Protein AF-A0AAN7WQE0-F1 (afdb_monomer_lite)

Organism: NCBI:txid574655

Structure (mmCIF, N/CA/C/O backbone):
data_AF-A0AAN7WQE0-F1
#
_entry.id   AF-A0AAN7WQE0-F1
#
loop_
_atom_site.group_PDB
_atom_site.id
_atom_site.type_symbol
_atom_site.label_atom_id
_atom_site.label_alt_id
_atom_site.label_comp_id
_atom_site.label_asym_id
_atom_site.label_entity_id
_atom_site.label_seq_id
_atom_site.pdbx_PDB_ins_code
_atom_site.Cartn_x
_atom_site.Cartn_y
_atom_site.Cartn_z
_atom_site.occupancy
_atom_site.B_iso_or_equiv
_atom_site.auth_seq_id
_atom_site.auth_comp_id
_atom_site.auth_asym_id
_atom_site.auth_atom_id
_atom_site.pdbx_PDB_model_num
ATOM 1 N N . MET A 1 1 ? 55.188 -24.647 4.582 1.00 40.34 1 MET A N 1
ATOM 2 C CA . MET A 1 1 ? 54.303 -23.847 5.454 1.00 40.34 1 MET A CA 1
ATOM 3 C C . MET A 1 1 ? 53.504 -22.902 4.568 1.00 40.34 1 MET A C 1
ATOM 5 O O . MET A 1 1 ? 54.099 -21.938 4.101 1.00 40.34 1 MET A O 1
ATOM 9 N N . PRO A 1 2 ? 52.237 -23.192 4.230 1.00 41.38 2 PRO A N 1
ATOM 10 C CA . PRO A 1 2 ? 51.408 -22.245 3.493 1.00 41.38 2 PRO A CA 1
ATOM 11 C C . PRO A 1 2 ? 50.775 -21.243 4.471 1.00 41.38 2 PRO A C 1
ATOM 13 O O . PRO A 1 2 ? 50.261 -21.627 5.520 1.00 41.38 2 PRO A O 1
ATOM 16 N N . THR A 1 3 ? 50.860 -19.956 4.146 1.00 51.50 3 THR A N 1
ATOM 17 C CA . THR A 1 3 ? 50.208 -18.861 4.871 1.00 51.50 3 THR A CA 1
ATOM 18 C C . THR A 1 3 ? 48.689 -18.918 4.662 1.00 51.50 3 THR A C 1
ATOM 20 O O . THR A 1 3 ? 48.246 -19.197 3.545 1.00 51.50 3 THR A O 1
ATOM 23 N N . PRO A 1 4 ? 47.865 -18.671 5.697 1.00 46.47 4 PRO A N 1
ATOM 24 C CA . PRO A 1 4 ? 46.420 -18.675 5.536 1.00 46.47 4 PRO A CA 1
ATOM 25 C C . PRO A 1 4 ? 46.008 -17.427 4.751 1.00 46.47 4 PRO A C 1
ATOM 27 O O . PRO A 1 4 ? 46.259 -16.298 5.166 1.00 46.47 4 PRO A O 1
ATOM 30 N N . THR A 1 5 ? 45.403 -17.636 3.585 1.00 51.94 5 THR A N 1
ATOM 31 C CA . THR A 1 5 ? 44.762 -16.572 2.816 1.00 51.94 5 THR A CA 1
ATOM 32 C C . THR A 1 5 ? 43.508 -16.157 3.577 1.00 51.94 5 THR A C 1
ATOM 34 O O . THR A 1 5 ? 42.544 -16.918 3.645 1.00 51.94 5 THR A O 1
ATOM 37 N N . GLU A 1 6 ? 43.532 -14.979 4.198 1.00 47.91 6 GLU A N 1
ATOM 38 C CA . GLU A 1 6 ? 42.339 -14.380 4.785 1.00 47.91 6 GLU A CA 1
ATOM 39 C C . GLU A 1 6 ? 41.306 -14.162 3.675 1.00 47.91 6 GLU A C 1
ATOM 41 O O . GLU A 1 6 ? 41.423 -13.266 2.839 1.00 47.91 6 GLU A O 1
ATOM 46 N N . LEU A 1 7 ? 40.289 -15.022 3.650 1.00 46.09 7 LEU A N 1
ATOM 47 C CA . LEU A 1 7 ? 39.070 -14.817 2.883 1.00 46.09 7 LEU A CA 1
ATOM 48 C C . LEU A 1 7 ? 38.341 -13.621 3.493 1.00 46.09 7 LEU A C 1
ATOM 50 O O . LEU A 1 7 ? 37.508 -13.768 4.387 1.00 46.09 7 LEU A O 1
ATOM 54 N N . THR A 1 8 ? 38.668 -12.419 3.023 1.00 45.16 8 THR A N 1
ATOM 55 C CA . THR A 1 8 ? 37.890 -11.227 3.342 1.00 45.16 8 THR A CA 1
ATOM 56 C C . THR A 1 8 ? 36.521 -11.401 2.695 1.00 45.16 8 THR A C 1
ATOM 58 O O . THR A 1 8 ? 36.347 -11.224 1.489 1.00 45.16 8 THR A O 1
ATOM 61 N N . LEU A 1 9 ? 35.546 -11.819 3.502 1.00 42.59 9 LEU A N 1
ATOM 62 C CA . LEU A 1 9 ? 34.147 -11.934 3.125 1.00 42.59 9 LEU A CA 1
ATOM 63 C C . LEU A 1 9 ? 33.632 -10.518 2.830 1.00 42.59 9 LEU A C 1
ATOM 65 O O . LEU A 1 9 ? 33.148 -9.812 3.710 1.00 42.59 9 LEU A O 1
ATOM 69 N N . ALA A 1 10 ? 33.808 -10.061 1.592 1.00 47.16 10 ALA A N 1
ATOM 70 C CA . ALA A 1 10 ? 33.368 -8.749 1.144 1.00 47.16 10 ALA A CA 1
ATOM 71 C C . ALA A 1 10 ? 31.838 -8.733 0.996 1.00 47.16 10 ALA A C 1
ATOM 73 O O . ALA A 1 10 ? 31.281 -8.727 -0.103 1.00 47.16 10 ALA A O 1
ATOM 74 N N . THR A 1 11 ? 31.116 -8.699 2.114 1.00 46.84 11 THR A N 1
ATOM 75 C CA . THR A 1 11 ? 29.740 -8.212 2.106 1.00 46.84 11 THR A CA 1
ATOM 76 C C . THR A 1 11 ? 29.803 -6.714 1.828 1.00 46.84 11 THR A C 1
ATOM 78 O O . THR A 1 11 ? 30.215 -5.949 2.692 1.00 46.84 11 THR A O 1
ATOM 81 N N . SER A 1 12 ? 29.437 -6.283 0.613 1.00 39.84 12 SER A N 1
ATOM 82 C CA . SER A 1 12 ? 29.178 -4.863 0.308 1.00 39.84 12 SER A CA 1
ATOM 83 C C . SER A 1 12 ? 28.289 -4.273 1.412 1.00 39.84 12 SER A C 1
ATOM 85 O O . SER A 1 12 ? 27.129 -4.669 1.551 1.00 39.84 12 SER A O 1
ATOM 87 N N . TYR A 1 13 ? 28.884 -3.426 2.252 1.00 47.12 13 TYR A N 1
ATOM 88 C CA . TYR A 1 13 ? 28.475 -3.288 3.652 1.00 47.12 13 TYR A CA 1
ATOM 89 C C . TYR A 1 13 ? 27.411 -2.214 3.916 1.00 47.12 13 TYR A C 1
ATOM 91 O O . TYR A 1 13 ? 26.762 -2.266 4.950 1.00 47.12 13 TYR A O 1
ATOM 99 N N . SER A 1 14 ? 27.150 -1.260 3.020 1.00 56.38 14 SER A N 1
ATOM 100 C CA . SER A 1 14 ? 26.305 -0.110 3.399 1.00 56.38 14 SER A CA 1
ATOM 101 C C . SER A 1 14 ? 24.897 -0.103 2.800 1.00 56.38 14 SER A C 1
ATOM 103 O O . SER A 1 14 ? 23.948 0.260 3.487 1.00 56.38 14 SER A O 1
ATOM 105 N N . VAL A 1 15 ? 24.717 -0.529 1.545 1.00 54.81 15 VAL A N 1
ATOM 106 C CA . VAL A 1 15 ? 23.427 -0.352 0.842 1.00 54.81 15 VAL A CA 1
ATOM 107 C C . VAL A 1 15 ? 22.494 -1.556 1.002 1.00 54.81 15 VAL A C 1
ATOM 109 O O . VAL A 1 15 ? 21.297 -1.395 1.234 1.00 54.81 15 VAL A O 1
ATOM 112 N N . ARG A 1 16 ? 23.036 -2.780 0.928 1.00 55.50 16 ARG A N 1
ATOM 113 C CA . ARG A 1 16 ? 22.233 -4.015 0.997 1.00 55.50 16 ARG A CA 1
ATOM 114 C C . ARG A 1 16 ? 21.626 -4.256 2.379 1.00 55.50 16 ARG A C 1
ATOM 116 O O . ARG A 1 16 ? 20.493 -4.717 2.468 1.00 55.50 16 ARG A O 1
ATOM 123 N N . VAL A 1 17 ? 22.346 -3.894 3.443 1.00 59.44 17 VAL A N 1
ATOM 124 C CA . VAL A 1 17 ? 21.850 -4.010 4.824 1.00 59.44 17 VAL A CA 1
ATOM 125 C C . VAL A 1 17 ? 20.669 -3.063 5.057 1.00 59.44 17 VAL A C 1
ATOM 127 O O . VAL A 1 17 ? 19.694 -3.461 5.686 1.00 59.44 17 VAL A O 1
ATOM 130 N N . GLY A 1 18 ? 20.703 -1.852 4.485 1.00 69.81 18 GLY A N 1
ATOM 131 C CA . GLY A 1 18 ? 19.595 -0.896 4.563 1.00 69.81 18 GLY A CA 1
ATOM 132 C C . GLY A 1 18 ? 18.320 -1.394 3.876 1.00 69.81 18 GLY A C 1
ATOM 133 O O . GLY A 1 18 ? 17.253 -1.370 4.483 1.00 69.81 18 GLY A O 1
ATOM 134 N N . GLN A 1 19 ? 18.426 -1.914 2.648 1.00 72.88 19 GLN A N 1
ATOM 135 C CA . GLN A 1 19 ? 17.275 -2.459 1.909 1.00 72.88 19 GLN A CA 1
ATOM 136 C C . GLN A 1 19 ? 16.656 -3.675 2.606 1.00 72.88 19 GLN A C 1
ATOM 138 O O . GLN A 1 19 ? 15.440 -3.740 2.765 1.00 72.88 19 GLN A O 1
ATOM 143 N N . PHE A 1 20 ? 17.488 -4.604 3.083 1.00 79.50 20 PHE A N 1
ATOM 144 C CA . PHE A 1 20 ? 17.008 -5.759 3.837 1.00 79.50 20 PHE A CA 1
ATOM 145 C C . PHE A 1 20 ? 16.346 -5.344 5.158 1.00 79.50 20 PHE A C 1
ATOM 147 O O . PHE A 1 20 ? 15.255 -5.806 5.480 1.00 79.50 20 PHE A O 1
ATOM 154 N N . ALA A 1 21 ? 16.952 -4.415 5.906 1.00 83.06 21 ALA A N 1
ATOM 155 C CA . ALA A 1 21 ? 16.361 -3.897 7.138 1.00 83.06 21 ALA A CA 1
ATOM 156 C C . ALA A 1 21 ? 14.998 -3.237 6.884 1.00 83.06 21 ALA A C 1
ATOM 158 O O . ALA A 1 21 ? 14.068 -3.432 7.664 1.00 83.06 21 ALA A O 1
ATOM 159 N N . ARG A 1 22 ? 14.852 -2.508 5.773 1.00 83.94 22 ARG A N 1
ATOM 160 C CA . ARG A 1 22 ? 13.580 -1.914 5.339 1.00 83.94 22 ARG A CA 1
ATOM 161 C C . ARG A 1 22 ? 12.531 -2.959 5.003 1.00 83.94 22 ARG A C 1
ATOM 163 O O . ARG A 1 22 ? 11.386 -2.821 5.422 1.00 83.94 22 ARG A O 1
ATOM 170 N N . GLU A 1 23 ? 12.911 -4.011 4.289 1.00 85.69 23 GLU A N 1
ATOM 171 C CA . GLU A 1 23 ? 12.017 -5.135 4.015 1.00 85.69 23 GLU A CA 1
ATOM 172 C C . GLU A 1 23 ? 11.560 -5.813 5.306 1.00 85.69 23 GLU A C 1
ATOM 174 O O . GLU A 1 23 ? 10.363 -6.032 5.468 1.00 85.69 23 GLU A O 1
ATOM 179 N N . CYS A 1 24 ? 12.459 -6.048 6.263 1.00 88.06 24 CYS A N 1
ATOM 180 C CA . CYS A 1 24 ? 12.107 -6.575 7.582 1.00 88.06 24 CYS A CA 1
ATOM 181 C C . CYS A 1 24 ? 11.160 -5.641 8.350 1.00 88.06 24 CYS A C 1
ATOM 183 O O . CYS A 1 24 ? 10.170 -6.101 8.916 1.00 88.06 24 CYS A O 1
ATOM 185 N N . GLN A 1 25 ? 11.429 -4.332 8.345 1.00 88.81 25 GLN A N 1
ATOM 186 C CA . GLN A 1 25 ? 10.578 -3.332 8.996 1.00 88.81 25 GLN A CA 1
ATOM 187 C C . GLN A 1 25 ? 9.162 -3.343 8.416 1.00 88.81 25 GLN A C 1
ATOM 189 O O . GLN A 1 25 ? 8.193 -3.440 9.169 1.00 88.81 25 GLN A O 1
ATOM 194 N N . VAL A 1 26 ? 9.027 -3.298 7.087 1.00 91.50 26 VAL A N 1
ATOM 195 C CA . VAL A 1 26 ? 7.708 -3.339 6.444 1.00 91.50 26 VAL A CA 1
ATOM 196 C C . VAL A 1 26 ? 7.040 -4.701 6.627 1.00 91.50 26 VAL A C 1
ATOM 198 O O . VAL A 1 26 ? 5.839 -4.745 6.868 1.00 91.50 26 VAL A O 1
ATOM 201 N N . SER A 1 27 ? 7.795 -5.799 6.561 1.00 91.31 27 SER A N 1
ATOM 202 C CA . SER A 1 27 ? 7.286 -7.159 6.785 1.00 91.31 27 SER A CA 1
ATOM 203 C C . SER A 1 27 ? 6.684 -7.319 8.190 1.00 91.31 27 SER A C 1
ATOM 205 O O . SER A 1 27 ? 5.603 -7.880 8.365 1.00 91.31 27 SER A O 1
ATOM 207 N N . ASN A 1 28 ? 7.325 -6.735 9.204 1.00 93.69 28 ASN A N 1
ATOM 208 C CA . ASN A 1 28 ? 6.761 -6.700 10.548 1.00 93.69 28 ASN A CA 1
ATOM 209 C C . ASN A 1 28 ? 5.476 -5.854 10.607 1.00 93.69 28 ASN A C 1
ATOM 211 O O . ASN A 1 28 ? 4.483 -6.278 11.192 1.00 93.69 28 ASN A O 1
ATOM 215 N N . LEU A 1 29 ? 5.458 -4.680 9.965 1.00 95.19 29 LEU A N 1
ATOM 216 C CA . LEU A 1 29 ? 4.267 -3.822 9.934 1.00 95.19 29 LEU A CA 1
ATOM 217 C C . LEU A 1 29 ? 3.085 -4.483 9.216 1.00 95.19 29 LEU A C 1
ATOM 219 O O . LEU A 1 29 ? 1.967 -4.419 9.718 1.00 95.19 29 LEU A O 1
ATOM 223 N N . ILE A 1 30 ? 3.305 -5.151 8.079 1.00 94.00 30 ILE A N 1
ATOM 224 C CA . ILE A 1 30 ? 2.226 -5.862 7.380 1.00 94.00 30 ILE A CA 1
ATOM 225 C C . ILE A 1 30 ? 1.706 -7.038 8.212 1.00 94.00 30 ILE A C 1
ATOM 227 O O . ILE A 1 30 ? 0.502 -7.264 8.220 1.00 94.00 30 ILE A O 1
ATOM 231 N N . ALA A 1 31 ? 2.557 -7.735 8.974 1.00 94.38 31 ALA A N 1
ATOM 232 C CA . ALA A 1 31 ? 2.102 -8.772 9.902 1.00 94.38 31 ALA A CA 1
ATOM 233 C C . ALA A 1 31 ? 1.180 -8.198 10.992 1.00 94.38 31 ALA A C 1
ATOM 235 O O . ALA A 1 31 ? 0.141 -8.788 11.294 1.00 94.38 31 ALA A O 1
ATOM 236 N N . LEU A 1 32 ? 1.507 -7.016 11.528 1.00 96.44 32 LEU A N 1
ATOM 237 C CA . LEU A 1 32 ? 0.640 -6.307 12.473 1.00 96.44 32 LEU A CA 1
ATOM 238 C C . LEU A 1 32 ? -0.682 -5.877 11.827 1.00 96.44 32 LEU A C 1
ATOM 240 O O . LEU A 1 32 ? -1.726 -6.059 12.441 1.00 96.44 32 LEU A O 1
ATOM 244 N N . VAL A 1 33 ? -0.662 -5.384 10.584 1.00 96.75 33 VAL A N 1
ATOM 245 C CA . VAL A 1 33 ? -1.885 -5.048 9.831 1.00 96.75 33 VAL A CA 1
ATOM 246 C C . VAL A 1 33 ? -2.745 -6.283 9.572 1.00 96.75 33 VAL A C 1
ATOM 248 O O . VAL A 1 33 ? -3.956 -6.236 9.761 1.00 96.75 33 VAL A O 1
ATOM 251 N N . ILE A 1 34 ? -2.146 -7.402 9.165 1.00 95.31 34 ILE A N 1
ATOM 252 C CA . ILE A 1 34 ? -2.863 -8.667 8.958 1.00 95.31 34 ILE A CA 1
ATOM 253 C C . ILE A 1 34 ? -3.541 -9.088 10.261 1.00 95.31 34 ILE A C 1
ATOM 255 O O . ILE A 1 34 ? -4.738 -9.362 10.257 1.00 95.31 34 ILE A O 1
ATOM 259 N N . ARG A 1 35 ? -2.812 -9.075 11.382 1.00 95.88 35 ARG A N 1
ATOM 260 C CA . ARG A 1 35 ? -3.390 -9.379 12.695 1.00 95.88 35 ARG A CA 1
ATOM 261 C C . ARG A 1 35 ? -4.524 -8.416 13.038 1.00 95.88 35 ARG A C 1
ATOM 263 O O . ARG A 1 35 ? -5.610 -8.865 13.355 1.00 95.88 35 ARG A O 1
ATOM 270 N N . HIS A 1 36 ? -4.313 -7.115 12.885 1.00 95.25 36 HIS A N 1
ATOM 271 C CA . HIS A 1 36 ? -5.326 -6.095 13.139 1.00 95.25 36 HIS A CA 1
ATOM 272 C C . HIS A 1 36 ? -6.634 -6.344 12.360 1.00 95.25 36 HIS A C 1
ATOM 274 O O . HIS A 1 36 ? -7.734 -6.214 12.906 1.00 95.25 36 HIS A O 1
ATOM 280 N N . VAL A 1 37 ? -6.525 -6.716 11.081 1.00 95.25 37 VAL A N 1
ATOM 281 C CA . VAL A 1 37 ? -7.678 -6.931 10.194 1.00 95.25 37 VAL A CA 1
ATOM 282 C C . VAL A 1 37 ? -8.381 -8.263 10.471 1.00 95.25 37 VAL A C 1
ATOM 284 O O . VAL A 1 37 ? -9.610 -8.297 10.487 1.00 95.25 37 VAL A O 1
ATOM 287 N N . PHE A 1 38 ? -7.630 -9.350 10.669 1.00 95.19 38 PHE A N 1
ATOM 288 C CA . PHE A 1 38 ? -8.182 -10.712 10.734 1.00 95.19 38 PHE A CA 1
ATOM 289 C C . PHE A 1 38 ? -8.350 -11.272 12.151 1.00 95.19 38 PHE A C 1
ATOM 291 O O . PHE A 1 38 ? -9.135 -12.198 12.336 1.00 95.19 38 PHE A O 1
ATOM 298 N N . ASP A 1 39 ? -7.652 -10.712 13.132 1.00 95.25 39 ASP A N 1
ATOM 299 C CA . ASP A 1 39 ? -7.725 -11.056 14.555 1.00 95.25 39 ASP A CA 1
ATOM 300 C C . ASP A 1 39 ? -7.893 -9.768 15.389 1.00 95.25 39 ASP A C 1
ATOM 302 O O . ASP A 1 39 ? -6.967 -9.325 16.078 1.00 95.25 39 ASP A O 1
ATOM 306 N N . PRO A 1 40 ? -9.042 -9.075 15.243 1.00 93.12 40 PRO A N 1
ATOM 307 C CA . PRO A 1 40 ? -9.260 -7.793 15.892 1.00 93.12 40 PRO A CA 1
ATOM 308 C C . PRO A 1 40 ? -9.339 -7.922 17.410 1.00 93.12 40 PRO A C 1
ATOM 310 O O . PRO A 1 40 ? -9.962 -8.838 17.950 1.00 93.12 40 PRO A O 1
ATOM 313 N N . SER A 1 41 ? -8.778 -6.931 18.101 1.00 92.31 41 SER A N 1
ATOM 314 C CA . SER A 1 41 ? -8.903 -6.818 19.548 1.00 92.31 41 SER A CA 1
ATOM 315 C C . SER A 1 41 ? -10.371 -6.636 19.957 1.00 92.31 41 SER A C 1
ATOM 317 O O . SER A 1 41 ? -11.097 -5.873 19.310 1.00 92.31 41 SER A O 1
ATOM 319 N N . PRO A 1 42 ? -10.820 -7.264 21.060 1.00 91.88 42 PRO A N 1
ATOM 320 C CA . PRO A 1 42 ? -12.142 -7.000 21.625 1.00 91.88 42 PRO A CA 1
ATOM 321 C C . PRO A 1 42 ? -12.271 -5.572 22.183 1.00 91.88 42 PRO A C 1
ATOM 323 O O . PRO A 1 42 ? -13.384 -5.069 22.327 1.00 91.88 42 PRO A O 1
ATOM 326 N N . ASP A 1 43 ? -11.152 -4.912 22.499 1.00 95.44 43 ASP A N 1
ATOM 327 C CA . ASP A 1 43 ? -11.136 -3.506 22.902 1.00 95.44 43 ASP A CA 1
ATOM 328 C C . ASP A 1 43 ? -11.173 -2.604 21.659 1.00 95.44 43 ASP A C 1
ATOM 330 O O . ASP A 1 43 ? -10.175 -2.430 20.954 1.00 95.44 43 ASP A O 1
ATOM 334 N N . SER A 1 44 ? -12.339 -2.004 21.409 1.00 90.69 44 SER A N 1
ATOM 335 C CA . SER A 1 44 ? -12.582 -1.130 20.258 1.00 90.69 44 SER A CA 1
ATOM 336 C C . SER A 1 44 ? -11.743 0.146 20.273 1.00 90.69 44 SER A C 1
ATOM 338 O O . SER A 1 44 ? -11.385 0.654 19.208 1.00 90.69 44 SER A O 1
ATOM 340 N N . ARG A 1 45 ? -11.392 0.661 21.457 1.00 93.38 45 ARG A N 1
ATOM 341 C CA . ARG A 1 45 ? -10.535 1.840 21.576 1.00 93.38 45 ARG A CA 1
ATOM 342 C C . ARG A 1 45 ? -9.105 1.482 21.205 1.00 93.38 45 ARG A C 1
ATOM 344 O O . ARG A 1 45 ? -8.509 2.179 20.388 1.00 93.38 45 ARG A O 1
ATOM 351 N N . PHE A 1 46 ? -8.590 0.386 21.761 1.00 94.31 46 PHE A N 1
ATOM 352 C CA . PHE A 1 46 ? -7.273 -0.125 21.390 1.00 94.31 46 PHE A CA 1
ATOM 353 C C . PHE A 1 46 ? -7.196 -0.404 19.887 1.00 94.31 46 PHE A C 1
ATOM 355 O O . PHE A 1 46 ? -6.239 0.008 19.241 1.00 94.31 46 PHE A O 1
ATOM 362 N N . GLN A 1 47 ? -8.227 -1.034 19.316 1.00 93.00 47 GLN A N 1
ATOM 363 C CA . GLN A 1 47 ? -8.296 -1.301 17.883 1.00 93.00 47 GLN A CA 1
ATOM 364 C C . GLN A 1 47 ? -8.192 0.002 17.072 1.00 93.00 47 GLN A C 1
ATOM 366 O O . GLN A 1 47 ? -7.353 0.116 16.185 1.00 93.00 47 GLN A O 1
ATOM 371 N N . ALA A 1 48 ? -8.990 1.023 17.389 1.00 91.81 48 ALA A N 1
ATOM 372 C CA . ALA A 1 48 ? -8.935 2.295 16.668 1.00 91.81 48 ALA A CA 1
ATOM 373 C C . ALA A 1 48 ? -7.567 2.997 16.797 1.00 91.81 48 ALA A C 1
ATOM 375 O O . ALA A 1 48 ? -7.051 3.545 15.819 1.00 91.81 48 ALA A O 1
ATOM 376 N N . GLU A 1 49 ? -6.966 2.970 17.990 1.00 94.50 49 GLU A N 1
ATOM 377 C CA . GLU A 1 49 ? -5.635 3.532 18.235 1.00 94.50 49 GLU A CA 1
ATOM 378 C C . GLU A 1 49 ? -4.547 2.764 17.462 1.00 94.50 49 GLU A C 1
ATOM 380 O O . GLU A 1 49 ? -3.685 3.391 16.842 1.00 94.50 49 GLU A O 1
ATOM 385 N N . GLU A 1 50 ? -4.613 1.429 17.420 1.00 94.94 50 GLU A N 1
ATOM 386 C CA . GLU A 1 50 ? -3.692 0.581 16.653 1.00 94.94 50 GLU A CA 1
ATOM 387 C C . GLU A 1 50 ? -3.771 0.889 15.151 1.00 94.94 50 GLU A C 1
ATOM 389 O O . GLU A 1 50 ? -2.734 1.113 14.523 1.00 94.94 50 GLU A O 1
ATOM 394 N N . ALA A 1 51 ? -4.982 0.990 14.586 1.00 93.94 5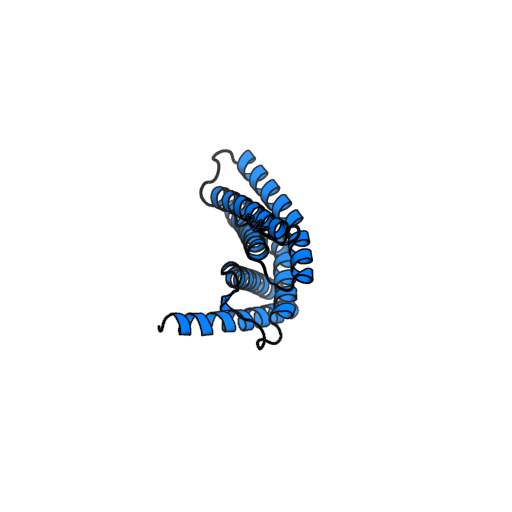1 ALA A N 1
ATOM 395 C CA . ALA A 1 51 ? -5.186 1.341 13.177 1.00 93.94 51 ALA A CA 1
ATOM 396 C C . ALA A 1 51 ? -4.510 2.674 12.825 1.00 93.94 51 ALA A C 1
ATOM 398 O O . ALA A 1 51 ? -3.754 2.764 11.855 1.00 93.94 51 ALA A O 1
ATOM 399 N N . LEU A 1 52 ? -4.731 3.696 13.659 1.00 93.56 52 LEU A N 1
ATOM 400 C CA . LEU A 1 52 ? -4.173 5.031 13.460 1.00 93.56 52 LEU A CA 1
ATOM 401 C C . LEU A 1 52 ? -2.638 5.031 13.520 1.00 93.56 52 LEU A C 1
ATOM 403 O O . LEU A 1 52 ? -1.986 5.722 12.734 1.00 93.56 52 LEU A O 1
ATOM 407 N N . GLN A 1 53 ? -2.040 4.279 14.448 1.00 95.69 53 GLN A N 1
ATOM 408 C CA . GLN A 1 53 ? -0.580 4.192 14.558 1.00 95.69 53 GLN A CA 1
ATOM 409 C C . GLN A 1 53 ? 0.043 3.434 13.385 1.00 95.69 53 GLN A C 1
ATOM 411 O O . GLN A 1 53 ? 1.079 3.860 12.863 1.00 95.69 53 GLN A O 1
ATOM 416 N N . LEU A 1 54 ? -0.589 2.344 12.940 1.00 96.38 54 LEU A N 1
ATOM 417 C CA . LEU A 1 54 ? -0.142 1.584 11.775 1.00 96.38 54 LEU A CA 1
ATOM 418 C C . LEU A 1 54 ? -0.217 2.435 10.502 1.00 96.38 54 LEU A C 1
ATOM 420 O O . LEU A 1 54 ? 0.770 2.519 9.771 1.00 96.38 54 LEU A O 1
ATOM 424 N N . GLU A 1 55 ? -1.333 3.132 10.275 1.00 93.94 55 GLU A N 1
ATOM 425 C CA . GLU A 1 55 ? -1.513 4.023 9.125 1.00 93.94 55 GLU A CA 1
ATOM 426 C C . GLU A 1 55 ? -0.460 5.136 9.105 1.00 93.94 55 GLU A C 1
ATOM 428 O O . GLU A 1 55 ? 0.200 5.350 8.084 1.00 93.94 55 GLU A O 1
ATOM 433 N N . ARG A 1 56 ? -0.247 5.820 10.238 1.00 93.44 56 ARG A N 1
ATOM 434 C CA . ARG A 1 56 ? 0.754 6.893 10.354 1.00 93.44 56 ARG A CA 1
ATOM 435 C C . ARG A 1 56 ? 2.163 6.387 10.089 1.00 93.44 56 ARG A C 1
ATOM 437 O O . ARG A 1 56 ? 2.923 7.041 9.378 1.00 93.44 56 ARG A O 1
ATOM 444 N N . THR A 1 57 ? 2.503 5.227 10.642 1.00 95.00 57 THR A N 1
ATOM 445 C CA . THR A 1 57 ? 3.838 4.642 10.499 1.00 95.00 57 THR A CA 1
ATOM 446 C C . THR A 1 57 ? 4.101 4.226 9.053 1.00 95.00 57 THR A C 1
ATOM 448 O O . THR A 1 57 ? 5.143 4.567 8.495 1.00 95.00 57 THR A O 1
ATOM 451 N N . LEU A 1 58 ? 3.145 3.549 8.412 1.00 93.62 58 LEU A N 1
ATOM 452 C CA . LEU A 1 58 ? 3.242 3.169 7.001 1.00 93.62 58 LEU A CA 1
ATOM 453 C C . LEU A 1 58 ? 3.304 4.400 6.088 1.00 93.62 58 LEU A C 1
ATOM 455 O O . LEU A 1 58 ? 4.150 4.459 5.197 1.00 93.62 58 LEU A O 1
ATOM 459 N N . SER A 1 59 ? 2.479 5.415 6.353 1.00 91.12 59 SER A N 1
ATOM 460 C CA . SER A 1 59 ? 2.472 6.671 5.594 1.00 91.12 59 SER A CA 1
ATOM 461 C C . SER A 1 59 ? 3.781 7.448 5.736 1.00 91.12 59 SER A C 1
ATOM 463 O O . SER A 1 59 ? 4.249 8.034 4.765 1.00 91.12 59 SER A O 1
ATOM 465 N N . ALA A 1 60 ? 4.408 7.427 6.917 1.00 91.06 60 ALA A N 1
ATOM 466 C CA . ALA A 1 60 ? 5.715 8.041 7.140 1.00 91.06 60 ALA A CA 1
ATOM 467 C C . ALA A 1 60 ? 6.851 7.267 6.453 1.00 91.06 60 ALA A C 1
ATOM 469 O O . ALA A 1 60 ? 7.813 7.869 5.978 1.00 91.06 60 ALA A O 1
ATOM 470 N N . LEU A 1 61 ? 6.741 5.938 6.371 1.00 89.44 61 LEU A N 1
ATOM 471 C CA . LEU A 1 61 ? 7.745 5.077 5.748 1.00 89.44 61 LEU A CA 1
ATOM 472 C C . LEU A 1 61 ? 7.669 5.098 4.215 1.00 89.44 61 LEU A C 1
ATOM 474 O O . LEU A 1 61 ? 8.695 5.040 3.537 1.00 89.44 61 LEU A O 1
ATOM 478 N N . TYR A 1 62 ? 6.462 5.219 3.664 1.00 88.81 62 TYR A N 1
ATOM 479 C CA . TYR A 1 62 ? 6.193 5.239 2.230 1.00 88.81 62 TYR A CA 1
ATOM 480 C C . TYR A 1 62 ? 7.068 6.216 1.409 1.00 88.81 62 TYR A C 1
ATOM 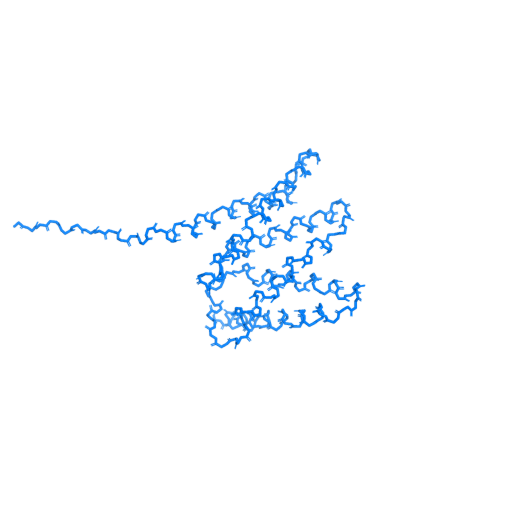482 O O . TYR A 1 62 ? 7.695 5.757 0.449 1.00 88.81 62 TYR A O 1
ATOM 490 N N . PRO A 1 63 ? 7.194 7.521 1.742 1.00 85.62 63 PRO A N 1
ATOM 491 C CA . PRO A 1 63 ? 8.026 8.445 0.968 1.00 85.62 63 PRO A CA 1
ATOM 492 C C . PRO A 1 63 ? 9.509 8.066 1.005 1.00 85.62 63 PRO A C 1
ATOM 494 O O . PRO A 1 63 ? 10.224 8.280 0.029 1.00 85.62 63 PRO A O 1
ATOM 497 N N . VAL A 1 64 ? 9.974 7.458 2.099 1.00 85.88 64 VAL A N 1
ATOM 498 C CA . VAL A 1 64 ? 11.368 7.020 2.208 1.00 85.88 64 VAL A CA 1
ATOM 499 C C . VAL A 1 64 ? 11.631 5.800 1.327 1.00 85.88 64 VAL A C 1
ATOM 501 O O . VAL A 1 64 ? 12.682 5.708 0.699 1.00 85.88 64 VAL A O 1
ATOM 504 N N . LEU A 1 65 ? 10.658 4.888 1.230 1.00 85.19 65 LEU A N 1
ATOM 505 C CA . LEU A 1 65 ? 10.712 3.775 0.282 1.00 85.19 65 LEU A CA 1
ATOM 506 C C . LEU A 1 65 ? 10.670 4.291 -1.161 1.00 85.19 65 LEU A C 1
ATOM 508 O O . LEU A 1 65 ? 11.448 3.831 -1.984 1.00 85.19 65 LEU A O 1
ATOM 512 N N . MET A 1 66 ? 9.820 5.273 -1.470 1.00 80.62 66 MET A N 1
ATOM 513 C CA . MET A 1 66 ? 9.767 5.919 -2.790 1.00 80.62 66 MET A CA 1
ATOM 514 C C . MET A 1 66 ? 11.106 6.538 -3.212 1.00 80.62 66 MET A C 1
ATOM 516 O O . MET A 1 66 ? 11.536 6.349 -4.348 1.00 80.62 66 MET A O 1
ATOM 520 N N . ASP A 1 67 ? 11.780 7.257 -2.317 1.00 81.31 67 ASP A N 1
ATOM 521 C CA . ASP A 1 67 ? 13.075 7.880 -2.610 1.00 81.31 67 ASP A CA 1
ATOM 522 C C . ASP A 1 67 ? 14.176 6.835 -2.866 1.00 81.31 67 ASP A C 1
ATOM 524 O O . ASP A 1 67 ? 14.906 6.916 -3.857 1.00 81.31 67 ASP A O 1
ATOM 528 N N . GLU A 1 68 ? 14.248 5.789 -2.037 1.00 76.44 68 GLU A N 1
ATOM 529 C CA . GLU A 1 68 ? 15.156 4.654 -2.261 1.00 76.44 68 GLU A CA 1
ATOM 530 C C . GLU A 1 68 ? 14.887 3.990 -3.614 1.00 76.44 68 GLU A C 1
ATOM 532 O O . GLU A 1 68 ? 15.801 3.627 -4.352 1.00 76.44 68 GLU A O 1
ATOM 537 N N . GLN A 1 69 ? 13.618 3.879 -3.973 1.00 74.25 69 GLN A N 1
ATOM 538 C CA . GLN A 1 69 ? 13.193 3.269 -5.213 1.00 74.25 69 GLN A CA 1
ATOM 539 C C . GLN A 1 69 ? 13.619 4.034 -6.459 1.00 74.25 69 GLN A C 1
ATOM 541 O O . GLN A 1 69 ? 14.144 3.436 -7.400 1.00 74.25 69 GLN A O 1
ATOM 546 N N . VAL A 1 70 ? 13.467 5.355 -6.444 1.00 69.12 70 VAL A N 1
ATOM 547 C CA . VAL A 1 70 ? 13.967 6.221 -7.516 1.00 69.12 70 VAL A CA 1
ATOM 548 C C . VAL A 1 70 ? 15.491 6.127 -7.625 1.00 69.12 70 VAL A C 1
ATOM 550 O O . VAL A 1 70 ? 16.019 6.070 -8.732 1.00 69.12 70 VAL A O 1
ATOM 553 N N . LYS A 1 71 ? 16.202 6.055 -6.493 1.00 67.25 71 LYS A N 1
ATOM 554 C CA . LYS A 1 71 ? 17.673 5.986 -6.455 1.00 67.25 71 LYS A CA 1
ATOM 555 C C . LYS A 1 71 ? 18.241 4.672 -6.987 1.00 67.25 71 LYS A C 1
ATOM 557 O O . LYS A 1 71 ? 19.291 4.683 -7.624 1.00 67.25 71 LYS A O 1
ATOM 562 N N . PHE A 1 72 ? 17.582 3.548 -6.710 1.00 63.88 72 PHE A N 1
ATOM 563 C CA . PHE A 1 72 ? 18.099 2.218 -7.049 1.00 63.88 72 PHE A CA 1
ATOM 564 C C . PHE A 1 72 ? 17.407 1.567 -8.253 1.00 63.88 72 PHE A C 1
ATOM 566 O O . PHE A 1 72 ? 17.844 0.503 -8.693 1.00 63.88 72 PHE A O 1
ATOM 573 N N . GLY A 1 73 ? 16.350 2.187 -8.793 1.00 58.69 73 GLY A N 1
ATOM 574 C CA . GLY A 1 73 ? 15.700 1.799 -10.050 1.00 58.69 73 GLY A CA 1
ATOM 575 C C . GLY A 1 73 ? 15.010 0.430 -10.036 1.00 58.69 73 GLY A C 1
ATOM 576 O O . GLY A 1 73 ? 14.744 -0.128 -11.097 1.00 58.69 73 GLY A O 1
ATOM 577 N N . LYS A 1 74 ? 14.744 -0.148 -8.858 1.00 62.31 74 LYS A N 1
ATOM 578 C CA . LYS A 1 74 ? 14.205 -1.510 -8.714 1.00 62.31 74 LYS A CA 1
ATOM 579 C C . LYS A 1 74 ? 13.063 -1.549 -7.717 1.00 62.31 74 LYS A C 1
ATOM 581 O O . LYS A 1 74 ? 13.361 -1.584 -6.524 1.00 62.31 74 LYS A O 1
ATOM 586 N N . TYR A 1 75 ? 11.814 -1.641 -8.198 1.00 63.03 75 TYR A N 1
ATOM 587 C CA . TYR A 1 75 ? 10.609 -1.786 -7.362 1.00 63.03 75 TYR A CA 1
ATOM 588 C C . TYR A 1 75 ? 10.830 -2.862 -6.284 1.00 63.03 75 TYR A C 1
ATOM 590 O O . TYR A 1 75 ? 10.797 -4.056 -6.582 1.00 63.03 75 TYR A O 1
ATOM 598 N N . CYS A 1 76 ? 11.070 -2.456 -5.031 1.00 71.31 76 CYS A N 1
ATOM 599 C CA . CYS A 1 76 ? 11.356 -3.384 -3.937 1.00 71.31 76 CYS A CA 1
ATOM 600 C C . CYS A 1 76 ? 10.071 -3.949 -3.346 1.00 71.31 76 CYS A C 1
ATOM 602 O O . CYS A 1 76 ? 9.017 -3.303 -3.329 1.00 71.31 76 CYS A O 1
ATOM 604 N N . ALA A 1 77 ? 10.185 -5.152 -2.789 1.00 80.69 77 ALA A N 1
ATOM 605 C CA . ALA A 1 77 ? 9.090 -5.797 -2.085 1.00 80.69 77 ALA A CA 1
ATOM 606 C C . ALA A 1 77 ? 8.560 -4.917 -0.942 1.00 80.69 77 ALA A C 1
ATOM 608 O O . ALA A 1 77 ? 7.351 -4.862 -0.746 1.00 80.69 77 ALA A O 1
ATOM 609 N N . ALA A 1 78 ? 9.431 -4.174 -0.243 1.00 86.12 78 ALA A N 1
ATOM 610 C CA . ALA A 1 78 ? 9.037 -3.284 0.853 1.00 86.12 78 ALA A CA 1
ATOM 611 C C . ALA A 1 78 ? 8.000 -2.234 0.429 1.00 86.12 78 ALA A C 1
ATOM 613 O O . ALA A 1 78 ? 7.017 -2.020 1.131 1.00 86.12 78 ALA A O 1
ATOM 614 N N . LEU A 1 79 ? 8.162 -1.609 -0.736 1.00 86.44 79 LEU A N 1
ATOM 615 C CA . LEU A 1 79 ? 7.186 -0.640 -1.226 1.00 86.44 79 LEU A CA 1
ATOM 616 C C . LEU A 1 79 ? 5.836 -1.303 -1.542 1.00 86.44 79 LEU A C 1
ATOM 618 O O . LEU A 1 79 ? 4.778 -0.782 -1.181 1.00 86.44 79 LEU A O 1
ATOM 622 N N . GLY A 1 80 ? 5.873 -2.467 -2.194 1.00 87.06 80 GLY A N 1
ATOM 623 C CA . GLY A 1 80 ? 4.669 -3.233 -2.515 1.00 87.06 80 GLY A CA 1
ATOM 624 C C . GLY A 1 80 ? 3.935 -3.671 -1.247 1.00 87.06 80 GLY A C 1
ATOM 625 O O . GLY A 1 80 ? 2.727 -3.499 -1.131 1.00 87.06 80 GLY A O 1
ATOM 626 N N . MET A 1 81 ? 4.665 -4.163 -0.247 1.00 90.44 81 MET A N 1
ATOM 627 C CA . MET A 1 81 ? 4.101 -4.514 1.057 1.00 90.44 81 MET A CA 1
ATOM 628 C C . MET A 1 81 ? 3.492 -3.293 1.759 1.00 90.44 81 MET A C 1
ATOM 630 O O . MET A 1 81 ? 2.372 -3.380 2.252 1.00 90.44 81 MET A O 1
ATOM 634 N N . CYS A 1 82 ? 4.181 -2.148 1.756 1.00 91.88 82 CYS A N 1
ATOM 635 C CA . CYS A 1 82 ? 3.713 -0.924 2.411 1.00 91.88 82 CYS A CA 1
ATOM 636 C C . CYS A 1 82 ? 2.412 -0.395 1.783 1.00 91.88 82 CYS A C 1
ATOM 638 O O . CYS A 1 82 ? 1.442 -0.124 2.490 1.00 91.88 82 CYS A O 1
ATOM 640 N N . THR A 1 83 ? 2.357 -0.316 0.449 1.00 90.69 83 THR A N 1
ATOM 641 C CA . THR A 1 83 ? 1.144 0.102 -0.279 1.00 90.69 83 THR A CA 1
ATOM 642 C C . THR A 1 83 ? -0.032 -0.835 -0.016 1.00 90.69 83 THR A C 1
ATOM 644 O O . THR A 1 83 ? -1.125 -0.367 0.296 1.00 90.69 83 THR A O 1
ATOM 647 N N . ASN A 1 84 ? 0.192 -2.151 -0.075 1.00 91.69 84 ASN A N 1
ATOM 648 C CA . ASN A 1 84 ? -0.856 -3.137 0.185 1.00 91.69 84 ASN A CA 1
ATOM 649 C C . ASN A 1 84 ? -1.358 -3.066 1.634 1.00 91.69 84 ASN A C 1
ATOM 651 O O . ASN A 1 84 ? -2.563 -3.149 1.863 1.00 91.69 84 ASN A O 1
ATOM 655 N N . ALA A 1 85 ? -0.463 -2.858 2.604 1.00 94.25 85 ALA A N 1
ATOM 656 C CA . ALA A 1 85 ? -0.824 -2.689 4.009 1.00 94.25 85 ALA A CA 1
ATOM 657 C C . ALA A 1 85 ? -1.701 -1.441 4.233 1.00 94.25 85 ALA A C 1
ATOM 659 O O . ALA A 1 85 ? -2.723 -1.528 4.913 1.00 94.25 85 ALA A O 1
ATOM 660 N N . LEU A 1 86 ? -1.366 -0.308 3.601 1.00 94.00 86 LEU A N 1
ATOM 661 C CA . LEU A 1 86 ? -2.194 0.905 3.636 1.00 94.00 86 LEU A CA 1
ATOM 662 C C . LEU A 1 86 ? -3.582 0.666 3.030 1.00 94.00 86 LEU A C 1
ATOM 664 O O . LEU A 1 86 ? -4.590 1.013 3.643 1.00 94.00 86 LEU A O 1
ATOM 668 N N . PHE A 1 87 ? -3.663 0.022 1.861 1.00 93.50 87 PHE A N 1
ATOM 669 C CA . PHE A 1 87 ? -4.956 -0.318 1.264 1.00 93.50 87 PHE A CA 1
ATOM 670 C C . PHE A 1 87 ? -5.769 -1.280 2.135 1.00 93.50 87 PHE A C 1
ATOM 672 O O . PHE A 1 87 ? -6.990 -1.148 2.192 1.00 93.50 87 PHE A O 1
ATOM 679 N N . MET A 1 88 ? -5.135 -2.241 2.813 1.00 94.00 88 MET A N 1
ATOM 680 C CA . MET A 1 88 ? -5.827 -3.144 3.737 1.00 94.00 88 MET A CA 1
ATOM 681 C C . MET A 1 88 ? -6.430 -2.393 4.926 1.00 94.00 88 MET A C 1
ATOM 683 O O . MET A 1 88 ? -7.611 -2.588 5.198 1.00 94.00 88 MET A O 1
ATOM 687 N N . LEU A 1 89 ? -5.663 -1.511 5.576 1.00 93.06 89 LEU A N 1
ATOM 688 C CA . LEU A 1 89 ? -6.148 -0.700 6.700 1.00 93.06 89 LEU A CA 1
ATOM 689 C C . LEU A 1 89 ? -7.313 0.202 6.295 1.00 93.06 89 LEU A C 1
ATOM 691 O O . LEU A 1 89 ? -8.339 0.228 6.967 1.00 93.06 89 LEU A O 1
ATOM 695 N N . LEU A 1 90 ? -7.185 0.906 5.168 1.00 91.19 90 LEU A N 1
ATOM 696 C CA . LEU A 1 90 ? -8.237 1.805 4.700 1.00 91.19 90 LEU A CA 1
ATOM 697 C C . LEU A 1 90 ? -9.507 1.027 4.308 1.00 91.19 90 LEU A C 1
ATOM 699 O O . LEU A 1 90 ? -10.609 1.448 4.643 1.00 91.19 90 LEU A O 1
ATOM 703 N N . ASN A 1 91 ? -9.378 -0.136 3.658 1.00 91.00 91 ASN A N 1
ATOM 704 C CA . ASN A 1 91 ? -10.532 -0.995 3.362 1.00 91.00 91 ASN A CA 1
ATOM 705 C C . ASN A 1 91 ? -11.192 -1.553 4.633 1.00 91.00 91 ASN A C 1
ATOM 707 O O . ASN A 1 91 ? -12.409 -1.724 4.661 1.00 91.00 91 ASN A O 1
ATOM 711 N N . ASP A 1 92 ? -10.412 -1.885 5.663 1.00 91.88 92 ASP A N 1
ATOM 712 C CA . ASP A 1 92 ? -10.949 -2.342 6.946 1.00 91.88 92 ASP A CA 1
ATOM 713 C C . ASP A 1 92 ? -11.703 -1.213 7.662 1.00 91.88 92 ASP A C 1
ATOM 715 O O . ASP A 1 92 ? -12.842 -1.416 8.082 1.00 91.88 92 ASP A O 1
ATOM 719 N N . ALA A 1 93 ? -11.148 0.003 7.677 1.00 88.75 93 ALA A N 1
ATOM 720 C CA . ALA A 1 93 ? -11.819 1.190 8.202 1.00 88.75 93 ALA A CA 1
ATOM 721 C C . ALA A 1 93 ? -13.132 1.500 7.458 1.00 88.75 93 ALA A C 1
ATOM 723 O O . ALA A 1 93 ? -14.136 1.830 8.087 1.00 88.75 93 ALA A O 1
ATOM 724 N N . GLU A 1 94 ? -13.166 1.347 6.130 1.00 88.06 94 GLU A N 1
ATOM 725 C CA . GLU A 1 94 ? -14.400 1.479 5.342 1.00 88.06 94 GLU A CA 1
ATOM 726 C C . GLU A 1 94 ? -15.447 0.429 5.742 1.00 88.06 94 GLU A C 1
ATOM 728 O O . GLU A 1 94 ? -16.617 0.761 5.928 1.00 88.06 94 GLU A O 1
ATOM 733 N N . LYS A 1 95 ? -15.039 -0.834 5.922 1.00 88.25 95 LYS A N 1
ATOM 734 C CA . LYS A 1 95 ? -15.948 -1.932 6.288 1.00 88.25 95 LYS A CA 1
ATOM 735 C C . LYS A 1 95 ? -16.480 -1.830 7.715 1.00 88.25 95 LYS A C 1
ATOM 737 O O . LYS A 1 95 ? -17.644 -2.155 7.936 1.00 88.25 95 LYS A O 1
ATOM 742 N N . ARG A 1 96 ? -15.637 -1.444 8.675 1.00 84.19 96 ARG A N 1
ATOM 743 C CA . ARG A 1 96 ? -15.990 -1.406 10.103 1.00 84.19 96 ARG A CA 1
ATOM 744 C C . ARG A 1 96 ? -16.714 -0.128 10.491 1.00 84.19 96 ARG A C 1
ATOM 746 O O . ARG A 1 96 ? -17.728 -0.192 11.178 1.00 84.19 96 ARG A O 1
ATOM 753 N N . ASP A 1 97 ? -16.215 1.011 10.019 1.00 82.25 97 ASP A N 1
ATOM 754 C CA . ASP A 1 97 ? -16.694 2.324 10.453 1.00 82.25 97 ASP A CA 1
ATOM 755 C C . ASP A 1 97 ? -17.621 2.986 9.423 1.00 82.25 97 ASP A C 1
ATOM 757 O O . ASP A 1 97 ? -18.117 4.087 9.663 1.00 82.25 97 ASP A O 1
ATOM 761 N N . GLY A 1 98 ? -17.819 2.376 8.246 1.00 81.94 98 GLY A N 1
ATOM 762 C CA . GLY A 1 98 ? -18.577 2.983 7.145 1.00 81.94 98 GLY A CA 1
ATOM 763 C C . GLY A 1 98 ? -17.930 4.260 6.597 1.00 81.94 98 GLY A C 1
ATOM 764 O O . GLY A 1 98 ? -18.603 5.075 5.965 1.00 81.94 98 GLY A O 1
ATOM 765 N N . LYS A 1 99 ? -16.637 4.475 6.875 1.00 81.06 99 LYS A N 1
ATOM 766 C CA . LYS A 1 99 ? -15.904 5.672 6.457 1.00 81.06 99 LYS A CA 1
ATOM 767 C C . LYS A 1 99 ? -15.701 5.667 4.949 1.00 81.06 99 LYS A C 1
ATOM 769 O O . LYS A 1 99 ? -15.199 4.703 4.380 1.00 81.06 99 LYS A O 1
ATOM 774 N N . ASP A 1 100 ? -16.010 6.792 4.315 1.00 85.62 100 ASP A N 1
ATOM 775 C CA . ASP A 1 100 ? -15.630 7.038 2.927 1.00 85.62 100 ASP A CA 1
ATOM 776 C C . ASP A 1 100 ? -14.121 7.299 2.848 1.00 85.62 100 ASP A C 1
ATOM 778 O O . ASP A 1 100 ? -13.639 8.419 3.014 1.00 85.62 100 ASP A O 1
ATOM 782 N N . VAL A 1 101 ? -13.366 6.227 2.631 1.00 89.56 101 VAL A N 1
ATOM 783 C CA . VAL A 1 101 ? -11.903 6.262 2.519 1.00 89.56 101 VAL A CA 1
ATOM 784 C C . VAL A 1 101 ? -11.429 6.549 1.098 1.00 89.56 101 VAL A C 1
ATOM 786 O O . VAL A 1 101 ? -10.224 6.584 0.856 1.00 89.56 101 VAL A O 1
ATOM 789 N N . LEU A 1 102 ? -12.339 6.748 0.136 1.00 89.44 102 LEU A N 1
ATOM 790 C CA . LEU A 1 102 ? -11.962 6.857 -1.272 1.00 89.44 102 LEU A CA 1
ATOM 791 C C . LEU A 1 102 ? -11.028 8.049 -1.516 1.00 89.44 102 LEU A C 1
ATOM 793 O O . LEU A 1 102 ? -10.016 7.902 -2.199 1.00 89.44 102 LEU A O 1
ATOM 797 N N . SER A 1 103 ? -11.319 9.193 -0.893 1.00 88.69 103 SER A N 1
ATOM 798 C CA . SER A 1 103 ? -10.462 10.383 -0.954 1.00 88.69 103 SER A CA 1
ATOM 799 C C . SER A 1 103 ? -9.127 10.185 -0.229 1.00 88.69 103 SER A C 1
ATOM 801 O O . SER A 1 103 ? -8.118 10.749 -0.636 1.00 88.69 103 SER A O 1
ATOM 803 N N . ALA A 1 104 ? -9.087 9.359 0.823 1.00 88.06 104 ALA A N 1
ATOM 804 C CA . ALA A 1 104 ? -7.843 9.023 1.521 1.00 88.06 104 ALA A CA 1
ATOM 805 C C . ALA A 1 104 ? -6.958 8.068 0.697 1.00 88.06 104 ALA A C 1
ATOM 807 O O . ALA A 1 104 ? -5.733 8.149 0.743 1.00 88.06 104 ALA A O 1
ATOM 808 N N . MET A 1 105 ? -7.572 7.185 -0.097 1.00 90.75 105 MET A N 1
ATOM 809 C CA . MET A 1 105 ? -6.873 6.260 -0.995 1.00 90.75 105 MET A CA 1
ATOM 810 C C . MET A 1 105 ? -6.374 6.921 -2.286 1.00 90.75 105 MET A C 1
ATOM 812 O O . MET A 1 105 ? -5.461 6.393 -2.930 1.00 90.75 105 MET A O 1
ATOM 816 N N . GLU A 1 106 ? -6.969 8.043 -2.693 1.00 93.50 106 GLU A N 1
ATOM 817 C CA . GLU A 1 106 ? -6.654 8.701 -3.959 1.00 93.50 106 GLU A CA 1
ATOM 818 C C . GLU A 1 106 ? -5.156 9.024 -4.106 1.00 93.50 106 GLU A C 1
ATOM 820 O O . GLU A 1 106 ? -4.570 8.537 -5.081 1.00 93.50 106 GLU A O 1
ATOM 825 N N . PRO A 1 107 ? -4.492 9.748 -3.178 1.00 91.81 107 PRO A N 1
ATOM 826 C CA . PRO A 1 107 ? -3.094 10.140 -3.353 1.00 91.81 107 PRO A CA 1
ATOM 827 C C . PRO A 1 107 ? -2.170 8.937 -3.547 1.00 91.81 107 PRO A C 1
ATOM 829 O O . PRO A 1 107 ? -1.303 8.952 -4.422 1.00 91.81 107 PRO A O 1
ATOM 832 N N . LEU A 1 108 ? -2.405 7.866 -2.780 1.00 90.62 108 LEU A N 1
ATOM 833 C CA . LEU A 1 108 ? -1.652 6.619 -2.875 1.00 90.62 108 LEU A CA 1
ATOM 834 C C . LEU A 1 108 ? -1.846 5.959 -4.245 1.00 90.62 108 LEU A C 1
ATOM 836 O O . LEU A 1 108 ? -0.877 5.591 -4.908 1.00 90.62 108 LEU A O 1
ATOM 840 N N . SER A 1 109 ? -3.096 5.847 -4.702 1.00 93.31 109 SER A N 1
ATOM 841 C CA . SER A 1 109 ? -3.404 5.246 -6.003 1.00 93.31 109 SER A CA 1
ATOM 842 C C . SER A 1 109 ? -2.806 6.044 -7.168 1.00 93.31 109 SER A C 1
ATOM 844 O O . SER A 1 109 ? -2.233 5.455 -8.084 1.00 93.31 109 SER A O 1
ATOM 846 N N . THR A 1 110 ? -2.859 7.376 -7.107 1.00 93.19 110 THR A N 1
ATOM 847 C CA . THR A 1 110 ? -2.300 8.270 -8.127 1.00 93.19 110 THR A CA 1
ATOM 848 C C . THR A 1 110 ? -0.778 8.169 -8.170 1.00 93.19 110 THR A C 1
ATOM 850 O O . THR A 1 110 ? -0.189 8.089 -9.249 1.00 93.19 110 THR A O 1
ATOM 853 N N . GLN A 1 111 ? -0.116 8.088 -7.015 1.00 89.06 111 GLN A N 1
ATOM 854 C CA . GLN A 1 111 ? 1.329 7.868 -6.970 1.00 89.06 111 GLN A CA 1
ATOM 855 C C . GLN A 1 111 ? 1.731 6.512 -7.557 1.00 89.06 111 GLN A C 1
ATOM 857 O O . GLN A 1 111 ? 2.708 6.452 -8.301 1.00 89.06 111 GLN A O 1
ATOM 862 N N . ILE A 1 112 ? 0.962 5.446 -7.306 1.00 89.81 112 ILE A N 1
ATOM 863 C CA . ILE A 1 112 ? 1.196 4.134 -7.929 1.00 89.81 112 ILE A CA 1
ATOM 864 C C . ILE A 1 112 ? 1.083 4.226 -9.456 1.00 89.81 112 ILE A C 1
ATOM 866 O O . ILE A 1 112 ? 1.920 3.659 -10.158 1.00 89.81 112 ILE A O 1
ATOM 870 N N . VAL A 1 113 ? 0.109 4.967 -9.995 1.00 91.56 113 VAL A N 1
ATOM 871 C CA . VAL A 1 113 ? -0.027 5.195 -11.449 1.00 91.56 113 VAL A CA 1
ATOM 872 C C . VAL A 1 113 ? 1.206 5.900 -12.008 1.00 91.56 113 VAL A C 1
ATOM 874 O O . VAL A 1 113 ? 1.802 5.423 -12.972 1.00 91.56 113 VAL A O 1
ATOM 877 N N . VAL A 1 114 ? 1.622 7.010 -11.393 1.00 88.31 114 VAL A N 1
ATOM 878 C CA . VAL A 1 114 ? 2.791 7.782 -11.843 1.00 88.31 114 VAL A CA 1
ATOM 879 C C . VAL A 1 114 ? 4.054 6.926 -11.792 1.00 88.31 114 VAL A C 1
ATOM 881 O O . VAL A 1 114 ? 4.819 6.876 -12.754 1.00 88.31 114 VAL A O 1
ATOM 884 N N . PHE A 1 115 ? 4.264 6.228 -10.680 1.00 82.19 115 PHE A N 1
ATOM 885 C CA . PHE A 1 115 ? 5.451 5.414 -10.464 1.00 82.19 115 PHE A CA 1
ATOM 886 C C . PHE A 1 115 ? 5.510 4.220 -11.419 1.00 82.19 115 PHE A C 1
ATOM 888 O O . PHE A 1 115 ? 6.537 3.970 -12.048 1.00 82.19 115 PHE A O 1
ATOM 895 N N . SER A 1 116 ? 4.388 3.522 -11.594 1.00 83.62 116 SER A N 1
ATOM 896 C CA . SER A 1 116 ? 4.293 2.394 -12.517 1.00 83.62 116 SER A CA 1
ATOM 897 C C . SER A 1 116 ? 4.460 2.824 -13.977 1.00 83.62 116 SER A C 1
ATOM 899 O O . SER A 1 116 ? 5.154 2.157 -14.736 1.00 83.62 116 SER A O 1
ATOM 901 N N . SER A 1 117 ? 3.939 3.988 -14.361 1.00 83.94 117 SER A N 1
ATOM 902 C CA . SER A 1 117 ? 4.153 4.533 -15.707 1.00 83.94 117 SER A CA 1
ATOM 903 C C . SER A 1 117 ? 5.628 4.844 -15.975 1.00 83.94 117 SER A C 1
ATOM 905 O O . SER A 1 117 ? 6.111 4.591 -17.071 1.00 83.94 117 SER A O 1
ATOM 907 N N . ARG A 1 118 ? 6.367 5.341 -14.974 1.00 79.44 118 ARG A N 1
ATOM 908 C CA . ARG A 1 118 ? 7.809 5.618 -15.102 1.00 79.44 118 ARG A CA 1
ATOM 909 C C . ARG A 1 118 ? 8.657 4.351 -15.180 1.00 79.44 118 ARG A C 1
ATOM 911 O O . ARG A 1 118 ? 9.624 4.323 -15.926 1.00 79.44 118 ARG A O 1
ATOM 918 N N . LEU A 1 119 ? 8.319 3.325 -14.399 1.00 72.75 119 LEU A N 1
ATOM 919 C CA . LEU A 1 119 ? 9.107 2.090 -14.336 1.00 72.75 119 LEU A CA 1
ATOM 920 C C . LEU A 1 119 ? 8.791 1.093 -15.453 1.00 72.75 119 LEU A C 1
ATOM 922 O O . LEU A 1 119 ? 9.669 0.344 -15.869 1.00 72.75 119 LEU A O 1
ATOM 926 N N . PHE A 1 120 ? 7.536 1.042 -15.898 1.00 72.25 120 PHE A N 1
ATOM 927 C CA . PHE A 1 120 ? 7.044 0.023 -16.827 1.00 72.25 120 PHE A CA 1
ATOM 928 C C . PHE A 1 120 ? 6.589 0.608 -18.174 1.00 72.25 120 PHE A C 1
ATOM 930 O O . PHE A 1 120 ? 6.068 -0.142 -19.000 1.00 72.25 120 PHE A O 1
ATOM 937 N N . GLY A 1 121 ? 6.739 1.923 -18.384 1.00 62.91 121 GLY A N 1
ATOM 938 C CA . GLY A 1 121 ? 6.167 2.667 -19.514 1.00 62.91 121 GLY A CA 1
ATOM 939 C C . GLY A 1 121 ? 6.556 2.136 -20.891 1.00 62.91 121 GLY A C 1
ATOM 940 O O . GLY A 1 121 ? 5.699 2.081 -21.772 1.00 62.91 121 GLY A O 1
ATOM 941 N N . ASP A 1 122 ? 7.790 1.651 -21.033 1.00 63.81 122 ASP A N 1
ATOM 942 C CA . ASP A 1 122 ? 8.311 1.186 -22.322 1.00 63.81 122 ASP A CA 1
ATOM 943 C C . ASP A 1 122 ? 8.178 -0.330 -22.522 1.00 63.81 122 ASP A C 1
ATOM 945 O O . ASP A 1 122 ? 8.367 -0.807 -23.633 1.00 63.81 122 ASP A O 1
ATOM 949 N N . GLY A 1 123 ? 7.825 -1.104 -21.484 1.00 57.47 123 GLY A N 1
ATOM 950 C CA . GLY A 1 123 ? 7.547 -2.552 -21.546 1.00 57.47 123 GLY A CA 1
ATOM 951 C C . GLY A 1 123 ? 8.697 -3.481 -21.984 1.00 57.47 123 GLY A C 1
ATOM 952 O O . GLY A 1 123 ? 8.689 -4.657 -21.627 1.00 57.47 123 GLY A O 1
ATOM 953 N N . GLU A 1 124 ? 9.696 -2.980 -22.712 1.00 54.97 124 GLU A N 1
ATOM 954 C CA . GLU A 1 124 ? 10.702 -3.777 -23.428 1.00 54.97 124 GLU A CA 1
ATOM 955 C C . GLU A 1 124 ? 11.977 -4.074 -22.624 1.00 54.97 124 GLU A C 1
ATOM 957 O O . GLU A 1 124 ? 12.798 -4.878 -23.052 1.00 54.97 124 GLU A O 1
ATOM 962 N N . GLY A 1 125 ? 12.148 -3.489 -21.436 1.00 55.62 125 GLY A N 1
ATOM 963 C CA . GLY A 1 125 ? 13.391 -3.621 -20.662 1.00 55.62 125 GLY A CA 1
ATOM 964 C C . GLY A 1 125 ? 13.280 -4.360 -19.331 1.00 55.62 125 GLY A C 1
ATOM 965 O O . GLY A 1 125 ? 14.298 -4.559 -18.669 1.00 55.62 125 GLY A O 1
ATOM 966 N N . LEU A 1 126 ? 12.073 -4.725 -18.886 1.00 62.56 126 LEU A N 1
ATOM 967 C CA . LEU A 1 126 ? 11.883 -5.158 -17.505 1.00 62.56 126 LEU A CA 1
ATOM 968 C C . LEU A 1 126 ? 11.768 -6.675 -17.360 1.00 62.56 126 LEU A C 1
ATOM 970 O O . LEU A 1 126 ? 10.874 -7.320 -17.905 1.00 62.56 126 LEU A O 1
ATOM 974 N N . GLU A 1 127 ? 12.641 -7.253 -16.539 1.00 65.44 127 GLU A N 1
ATOM 975 C CA . GLU A 1 127 ? 12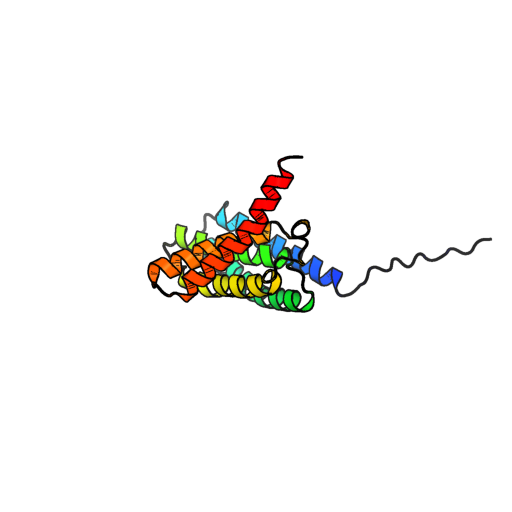.580 -8.667 -16.190 1.00 65.44 127 GLU A CA 1
ATOM 976 C C . GLU A 1 127 ? 11.481 -8.910 -15.146 1.00 65.44 127 GLU A C 1
ATOM 978 O O . GLU A 1 127 ? 11.737 -9.067 -13.951 1.00 65.44 127 GLU A O 1
ATOM 983 N N . TYR A 1 128 ? 10.227 -8.969 -15.608 1.00 67.00 128 TYR A N 1
ATOM 984 C CA . TYR A 1 128 ? 9.027 -9.128 -14.771 1.00 67.00 128 TYR A CA 1
ATOM 985 C C . TYR A 1 128 ? 9.052 -10.336 -13.812 1.00 67.00 128 TYR A C 1
ATOM 987 O O . TYR A 1 128 ? 8.233 -10.414 -12.904 1.00 67.00 128 TYR A O 1
ATOM 995 N N . GLY A 1 129 ? 9.972 -11.286 -14.004 1.00 63.03 129 GLY A N 1
ATOM 996 C CA . GLY A 1 129 ? 10.135 -12.487 -13.177 1.00 63.03 129 GLY A CA 1
ATOM 997 C C . GLY A 1 129 ? 10.882 -12.249 -11.877 1.00 63.03 129 GLY A C 1
ATOM 998 O O . GLY A 1 129 ? 10.796 -13.061 -10.966 1.00 63.03 129 GLY A O 1
ATOM 999 N N . THR A 1 130 ? 11.594 -11.132 -11.799 1.00 68.25 130 THR A N 1
ATOM 1000 C CA . THR A 1 130 ? 12.317 -10.704 -10.598 1.00 68.25 130 THR A CA 1
ATOM 1001 C C . THR A 1 130 ? 11.481 -9.757 -9.740 1.00 68.25 130 THR A C 1
ATOM 1003 O O . THR A 1 130 ? 11.905 -9.342 -8.663 1.00 68.25 130 THR A O 1
ATOM 1006 N N . LEU A 1 131 ? 10.281 -9.406 -10.213 1.00 72.94 131 LEU A N 1
ATOM 1007 C CA . LEU A 1 131 ? 9.389 -8.483 -9.536 1.00 72.94 131 LEU A CA 1
ATOM 1008 C C . LEU A 1 131 ? 8.640 -9.174 -8.404 1.00 72.94 131 LEU A C 1
ATOM 1010 O O . LEU A 1 131 ? 8.124 -10.281 -8.541 1.00 72.94 131 LEU A O 1
ATOM 1014 N N . SER A 1 132 ? 8.540 -8.462 -7.288 1.00 76.56 132 SER A N 1
ATOM 1015 C CA . SER A 1 132 ? 7.778 -8.905 -6.130 1.00 76.56 132 SER A CA 1
ATOM 1016 C C . SER A 1 132 ? 6.300 -9.155 -6.487 1.00 76.56 132 SER A C 1
ATOM 1018 O O . SER A 1 132 ? 5.695 -8.320 -7.169 1.00 76.56 132 SER A O 1
ATOM 1020 N N . PRO A 1 133 ? 5.666 -10.231 -5.976 1.00 79.12 133 PRO A N 1
ATOM 1021 C CA . PRO A 1 133 ? 4.240 -10.499 -6.195 1.00 79.12 133 PRO A CA 1
ATOM 1022 C C . PRO A 1 133 ? 3.326 -9.411 -5.614 1.00 79.12 133 PRO A C 1
ATOM 1024 O O . PRO A 1 133 ? 2.178 -9.273 -6.032 1.00 79.12 133 PRO A O 1
ATOM 1027 N N . TYR A 1 134 ? 3.840 -8.593 -4.692 1.00 82.94 134 TYR A N 1
ATOM 1028 C CA . TYR A 1 134 ? 3.116 -7.443 -4.167 1.00 82.94 134 TYR A CA 1
ATOM 1029 C C . TYR A 1 134 ? 2.876 -6.359 -5.225 1.00 82.94 134 TYR A C 1
ATOM 1031 O O . TYR A 1 134 ? 1.929 -5.598 -5.079 1.00 82.94 134 TYR A O 1
ATOM 1039 N N . ILE A 1 135 ? 3.669 -6.310 -6.303 1.00 82.81 135 ILE A N 1
ATOM 1040 C 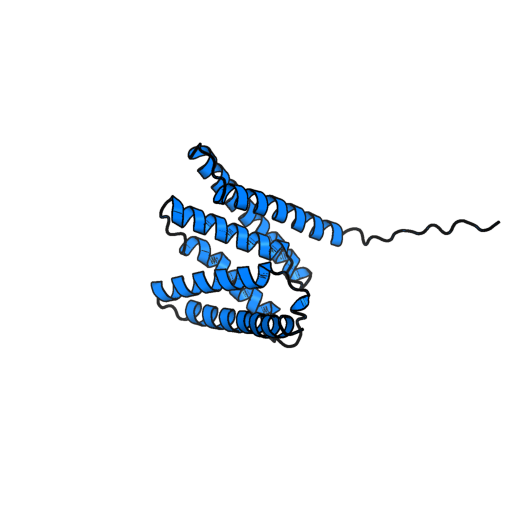CA . ILE A 1 135 ? 3.557 -5.287 -7.355 1.00 82.81 135 ILE A CA 1
ATOM 1041 C C . ILE A 1 135 ? 2.244 -5.416 -8.139 1.00 82.81 135 ILE A C 1
ATOM 1043 O O . ILE A 1 135 ? 1.490 -4.441 -8.165 1.00 82.81 135 ILE A O 1
ATOM 1047 N N . PRO A 1 136 ? 1.909 -6.576 -8.745 1.00 85.81 136 PRO A N 1
ATOM 1048 C CA . PRO A 1 136 ? 0.601 -6.771 -9.368 1.00 85.81 136 PRO A CA 1
ATOM 1049 C C . PRO A 1 136 ? -0.565 -6.446 -8.435 1.00 85.81 136 PRO A C 1
ATOM 1051 O O . PRO A 1 136 ? -1.546 -5.845 -8.870 1.00 85.81 136 PRO A O 1
ATOM 1054 N N . LEU A 1 137 ? -0.450 -6.802 -7.151 1.00 88.25 137 LEU A N 1
ATOM 1055 C CA . LEU A 1 137 ? -1.494 -6.529 -6.170 1.00 88.25 137 LEU A CA 1
ATOM 1056 C C . LEU A 1 137 ? -1.680 -5.021 -5.944 1.00 88.25 137 LEU A C 1
ATOM 1058 O O . LEU A 1 137 ? -2.808 -4.537 -6.041 1.00 88.25 137 LEU A O 1
ATOM 1062 N N . SER A 1 138 ? -0.592 -4.268 -5.760 1.00 89.25 138 SER A N 1
ATOM 1063 C CA . SER A 1 138 ? -0.637 -2.809 -5.601 1.00 89.25 138 SER A CA 1
ATOM 1064 C C . SER A 1 138 ? -1.225 -2.121 -6.840 1.00 89.25 138 SER A C 1
ATOM 1066 O O . SER A 1 138 ? -2.026 -1.193 -6.718 1.00 89.25 138 SER A O 1
ATOM 1068 N N . LEU A 1 139 ? -0.873 -2.590 -8.047 1.00 90.94 139 LEU A N 1
ATOM 1069 C CA . LEU A 1 139 ? -1.432 -2.082 -9.308 1.00 90.94 139 LEU A CA 1
ATOM 1070 C C . LEU A 1 139 ? -2.935 -2.359 -9.415 1.00 90.94 139 LEU A C 1
ATOM 1072 O O . LEU A 1 139 ? -3.697 -1.486 -9.831 1.00 90.94 139 LEU A O 1
ATOM 1076 N N . TYR A 1 140 ? -3.369 -3.561 -9.032 1.00 92.31 140 TYR A N 1
ATOM 1077 C CA . TYR A 1 140 ? -4.781 -3.932 -9.019 1.00 92.31 140 TYR A CA 1
ATOM 1078 C C . TYR A 1 140 ? -5.579 -3.079 -8.030 1.00 92.31 140 TYR A C 1
ATOM 1080 O O . TYR A 1 140 ? -6.621 -2.533 -8.392 1.00 92.31 140 TYR A O 1
ATOM 1088 N N . GLN A 1 141 ? -5.079 -2.904 -6.807 1.00 92.88 141 GLN A N 1
ATOM 1089 C CA . GLN A 1 141 ? -5.735 -2.075 -5.796 1.00 92.88 141 GLN A CA 1
ATOM 1090 C C . GLN A 1 141 ? -5.833 -0.612 -6.242 1.00 92.88 141 GLN A C 1
ATOM 1092 O O . GLN A 1 141 ? -6.913 -0.022 -6.168 1.00 92.88 141 GLN A O 1
ATOM 1097 N N . ALA A 1 142 ? -4.761 -0.051 -6.811 1.00 94.19 142 ALA A N 1
ATOM 1098 C CA . ALA A 1 142 ? -4.807 1.279 -7.408 1.00 94.19 142 ALA A CA 1
ATOM 1099 C C . ALA A 1 142 ? -5.848 1.359 -8.538 1.00 94.19 142 ALA A C 1
ATOM 1101 O O . ALA A 1 142 ? -6.604 2.324 -8.600 1.00 94.19 142 ALA A O 1
ATOM 1102 N N . ALA A 1 143 ? -5.965 0.333 -9.388 1.00 95.62 143 ALA A N 1
ATOM 1103 C CA . ALA A 1 143 ? -6.952 0.308 -10.469 1.00 95.62 143 ALA A CA 1
ATOM 1104 C C . ALA A 1 143 ? -8.391 0.302 -9.933 1.00 95.62 143 ALA A C 1
ATOM 1106 O O . ALA A 1 143 ? -9.258 0.987 -10.477 1.00 95.62 143 ALA A O 1
ATOM 1107 N N . VAL A 1 144 ? -8.652 -0.424 -8.843 1.00 94.75 144 VAL A N 1
ATOM 1108 C CA . VAL A 1 144 ? -9.954 -0.404 -8.163 1.00 94.75 144 VAL A CA 1
ATOM 1109 C C . VAL A 1 144 ? -10.277 1.004 -7.661 1.00 94.75 144 VAL A C 1
ATOM 1111 O O . VAL A 1 144 ? -11.372 1.501 -7.927 1.00 94.75 144 VAL A O 1
ATOM 1114 N N . VAL A 1 145 ? -9.330 1.676 -7.001 1.00 95.12 145 VAL A N 1
ATOM 1115 C CA . VAL A 1 145 ? -9.513 3.049 -6.497 1.00 95.12 145 VAL A CA 1
ATOM 1116 C C . VAL A 1 145 ? -9.760 4.034 -7.639 1.00 95.12 145 VAL A C 1
ATOM 1118 O O . VAL A 1 145 ? -10.757 4.749 -7.620 1.00 95.12 145 VAL A O 1
ATOM 1121 N N . GLN A 1 146 ? -8.931 4.005 -8.684 1.00 96.38 146 GLN A N 1
ATOM 1122 C CA . GLN A 1 146 ? -9.074 4.855 -9.871 1.00 96.38 146 GLN A CA 1
ATOM 1123 C C . GLN A 1 146 ? -10.419 4.618 -10.579 1.00 96.38 146 GLN A C 1
ATOM 1125 O O . GLN A 1 146 ? -11.099 5.561 -10.977 1.00 96.38 146 GLN A O 1
ATOM 1130 N N . SER A 1 147 ? -10.883 3.364 -10.657 1.00 96.56 147 SER A N 1
ATOM 1131 C CA . SER A 1 147 ? -12.215 3.052 -11.186 1.00 96.56 147 SER A CA 1
ATOM 1132 C C . SER A 1 147 ? -13.345 3.596 -10.312 1.00 96.56 147 SER A C 1
ATOM 1134 O O . SER A 1 147 ? -14.376 3.997 -10.854 1.00 96.56 147 SER A O 1
ATOM 1136 N N . ARG A 1 148 ? -13.204 3.557 -8.982 1.00 94.75 148 ARG A N 1
ATOM 1137 C CA . ARG A 1 148 ? -14.199 4.104 -8.047 1.00 94.75 148 ARG A CA 1
ATOM 1138 C C . ARG A 1 148 ? -14.256 5.630 -8.152 1.00 94.75 148 ARG A C 1
ATOM 1140 O O . ARG A 1 148 ? -15.353 6.173 -8.246 1.00 94.75 148 ARG A O 1
ATOM 1147 N N . LEU A 1 149 ? -13.101 6.296 -8.216 1.00 95.69 149 LEU A N 1
ATOM 1148 C CA . LEU A 1 149 ? -12.988 7.744 -8.423 1.00 95.69 149 LEU A CA 1
ATOM 1149 C C . LEU A 1 149 ? -13.618 8.162 -9.752 1.00 95.69 149 LEU A C 1
ATOM 1151 O O . LEU A 1 149 ? -14.505 9.009 -9.757 1.00 95.69 149 LEU A O 1
ATOM 1155 N N . TYR A 1 150 ? -13.277 7.482 -10.852 1.00 96.44 150 TYR A N 1
ATOM 1156 C CA . TYR A 1 150 ? -13.857 7.766 -12.165 1.00 96.44 150 TYR A CA 1
ATOM 1157 C C . TYR A 1 150 ? -15.386 7.656 -12.176 1.00 96.44 150 TYR A C 1
ATOM 1159 O O . TYR A 1 150 ? -16.066 8.521 -12.718 1.00 96.44 150 TYR A O 1
ATOM 1167 N N . ARG A 1 151 ? -15.948 6.617 -11.542 1.00 95.56 151 ARG A N 1
ATOM 1168 C CA . ARG A 1 151 ? -17.408 6.455 -11.434 1.00 95.56 151 ARG A CA 1
ATOM 1169 C C . ARG A 1 151 ? -18.069 7.558 -10.609 1.00 95.56 151 ARG A C 1
ATOM 1171 O O . ARG A 1 151 ? -19.227 7.868 -10.865 1.00 95.56 151 ARG A O 1
ATOM 1178 N N . ARG A 1 152 ? -17.368 8.107 -9.614 1.00 94.12 152 ARG A N 1
ATOM 1179 C CA . ARG A 1 152 ? -17.896 9.137 -8.712 1.00 94.12 152 ARG A CA 1
ATOM 1180 C C . ARG A 1 152 ? -17.819 10.538 -9.312 1.00 94.12 152 ARG A C 1
ATOM 1182 O O . ARG A 1 152 ? -18.761 11.302 -9.147 1.00 94.12 152 ARG A O 1
ATOM 1189 N N . THR A 1 153 ? -16.712 10.878 -9.967 1.00 94.69 153 THR A N 1
ATOM 1190 C CA . THR A 1 153 ? -16.441 12.245 -10.443 1.00 94.69 153 THR A CA 1
ATOM 1191 C C . THR A 1 153 ? -16.646 12.413 -11.948 1.00 94.69 153 THR A C 1
ATOM 1193 O O . THR A 1 153 ? -16.926 13.513 -12.411 1.00 94.69 153 THR A O 1
ATOM 1196 N N . GLY A 1 154 ? -16.506 11.338 -12.731 1.00 92.75 154 GLY A N 1
ATOM 1197 C CA . GLY A 1 154 ? -16.493 11.390 -14.195 1.00 92.75 154 GLY A CA 1
ATOM 1198 C C . GLY A 1 154 ? -15.210 11.983 -14.793 1.00 92.75 154 GLY A C 1
ATOM 1199 O O . GLY A 1 154 ? -15.124 12.147 -16.012 1.00 92.75 154 GLY A O 1
ATOM 1200 N N . GLU A 1 155 ? -14.204 12.300 -13.973 1.00 95.19 155 GLU A N 1
ATOM 1201 C CA . GLU A 1 155 ? -12.982 12.958 -14.434 1.00 95.19 155 GLU A CA 1
ATOM 1202 C C . GLU A 1 155 ? -12.108 12.032 -15.282 1.00 95.19 155 GLU A C 1
ATOM 1204 O O . GLU A 1 155 ? -11.745 10.923 -14.886 1.00 95.19 155 GLU A O 1
ATOM 1209 N N . ARG A 1 156 ? -11.724 12.508 -16.471 1.00 94.50 156 ARG A N 1
ATOM 1210 C CA . ARG A 1 156 ? -10.992 11.698 -17.457 1.00 94.50 156 ARG A CA 1
ATOM 1211 C C . ARG A 1 156 ? -9.632 11.212 -16.960 1.00 94.50 156 ARG A C 1
ATOM 1213 O O . ARG A 1 156 ? -9.238 10.111 -17.334 1.00 94.50 156 ARG A O 1
ATOM 1220 N N . CYS A 1 157 ? -8.964 11.973 -16.092 1.00 94.69 157 CYS A N 1
ATOM 1221 C CA . CYS A 1 157 ? -7.662 11.613 -15.525 1.00 94.69 157 CYS A CA 1
ATOM 1222 C C . CYS A 1 157 ? -7.691 10.234 -14.840 1.00 94.69 157 CYS A C 1
ATOM 1224 O O . CYS A 1 157 ? -6.817 9.405 -15.094 1.00 94.69 157 CYS A O 1
ATOM 1226 N N . TYR A 1 158 ? -8.733 9.935 -14.057 1.00 95.75 158 TYR A N 1
ATOM 1227 C CA . TYR A 1 158 ? -8.882 8.643 -13.386 1.00 95.75 158 TYR A CA 1
ATOM 1228 C C . TYR A 1 158 ? -9.190 7.508 -14.376 1.00 95.75 158 TYR A C 1
ATOM 1230 O O . TYR A 1 158 ? -8.739 6.374 -14.205 1.00 95.75 158 TYR A O 1
ATOM 1238 N N . GLY A 1 159 ? -9.930 7.807 -15.449 1.00 93.69 159 GLY A N 1
ATOM 1239 C CA . GLY A 1 159 ? -10.189 6.861 -16.537 1.00 93.69 159 GLY A CA 1
ATOM 1240 C C . GLY A 1 159 ? -8.918 6.494 -17.314 1.00 93.69 159 GLY A C 1
ATOM 1241 O O . GLY A 1 159 ? -8.666 5.318 -17.580 1.00 93.69 159 GLY A O 1
ATOM 1242 N N . GLU A 1 160 ? -8.082 7.482 -17.628 1.00 94.75 160 GLU A N 1
ATOM 1243 C CA . GLU A 1 160 ? -6.784 7.290 -18.285 1.00 94.75 160 GLU A CA 1
ATOM 1244 C C . GLU A 1 160 ? -5.806 6.516 -17.390 1.00 94.75 160 GLU A C 1
ATOM 1246 O O . GLU A 1 160 ? -5.179 5.549 -17.834 1.00 94.75 160 GLU A O 1
ATOM 1251 N N . ALA A 1 161 ? -5.737 6.873 -16.106 1.00 94.19 161 ALA A N 1
ATOM 1252 C CA . ALA A 1 161 ? -4.961 6.151 -15.104 1.00 94.19 161 ALA A CA 1
ATOM 1253 C C . ALA A 1 161 ? -5.382 4.674 -15.003 1.00 94.19 161 ALA A C 1
ATOM 1255 O O . ALA A 1 161 ? -4.534 3.777 -15.007 1.00 94.19 161 ALA A O 1
ATOM 1256 N N . LEU A 1 162 ? -6.691 4.398 -14.993 1.00 95.44 162 LEU A N 1
ATOM 1257 C CA . LEU A 1 162 ? -7.233 3.039 -14.992 1.00 95.44 162 LEU A CA 1
ATOM 1258 C C . LEU A 1 162 ? -6.811 2.241 -16.235 1.00 95.44 162 LEU A C 1
ATOM 1260 O O . LEU A 1 162 ? -6.455 1.066 -16.119 1.00 95.44 162 LEU A O 1
ATOM 1264 N N . LEU A 1 163 ? -6.850 2.849 -17.425 1.00 93.81 163 LEU A N 1
ATOM 1265 C CA . LEU A 1 163 ? -6.419 2.191 -18.664 1.00 93.81 163 LEU A CA 1
ATOM 1266 C C . LEU A 1 163 ? -4.930 1.838 -18.628 1.00 93.81 163 LEU A C 1
ATOM 1268 O O . LEU A 1 163 ? -4.553 0.732 -19.026 1.00 93.81 163 LEU A O 1
ATOM 1272 N N . THR A 1 164 ? -4.101 2.739 -18.103 1.00 91.88 164 THR A N 1
ATOM 1273 C CA . THR A 1 164 ? -2.667 2.502 -17.909 1.00 91.88 164 THR A CA 1
ATOM 1274 C C . THR A 1 164 ? -2.425 1.317 -16.979 1.00 91.88 164 THR A C 1
ATOM 1276 O O . THR A 1 164 ? -1.735 0.369 -17.357 1.00 91.88 164 THR A O 1
ATOM 1279 N N . LEU A 1 165 ? -3.062 1.295 -15.805 1.00 92.69 165 LEU A N 1
ATOM 1280 C CA . LEU A 1 165 ? -2.916 0.190 -14.852 1.00 92.69 165 LEU A CA 1
ATOM 1281 C C . LEU A 1 165 ? -3.400 -1.148 -15.430 1.00 92.69 165 LEU A C 1
ATOM 1283 O O . LEU A 1 165 ? -2.733 -2.167 -15.258 1.00 92.69 165 LEU A O 1
ATOM 1287 N N . LYS A 1 166 ? -4.513 -1.159 -16.177 1.00 92.69 166 LYS A N 1
ATOM 1288 C CA . LYS A 1 166 ? -5.004 -2.365 -16.868 1.00 92.69 166 LYS A CA 1
ATOM 1289 C C . LYS A 1 166 ? -4.004 -2.898 -17.890 1.00 92.69 166 LYS A C 1
ATOM 1291 O O . LYS A 1 166 ? -3.809 -4.110 -17.966 1.00 92.69 166 LYS A O 1
ATOM 1296 N N . ARG A 1 167 ? -3.363 -2.015 -18.662 1.00 89.19 167 ARG A N 1
ATOM 1297 C CA . ARG A 1 167 ? -2.321 -2.405 -19.622 1.00 89.19 167 ARG A CA 1
ATOM 1298 C C . ARG A 1 167 ? -1.152 -3.081 -18.908 1.00 89.19 167 ARG A C 1
ATOM 1300 O O . ARG A 1 167 ? -0.746 -4.165 -19.318 1.00 89.19 167 ARG A O 1
ATOM 1307 N N . LEU A 1 168 ? -0.674 -2.480 -17.818 1.00 86.62 168 LEU A N 1
ATOM 1308 C CA . LEU A 1 168 ? 0.433 -3.016 -17.023 1.00 86.62 168 LEU A CA 1
ATOM 1309 C C . LEU A 1 168 ? 0.098 -4.375 -16.403 1.00 86.62 168 LEU A C 1
ATOM 1311 O O . LEU A 1 168 ? 0.874 -5.318 -16.539 1.00 86.62 168 LEU A O 1
ATOM 1315 N N . LEU A 1 169 ? -1.085 -4.515 -15.800 1.00 88.00 169 LEU A N 1
ATOM 1316 C CA . LEU A 1 169 ? -1.582 -5.796 -15.284 1.00 88.00 169 LEU A CA 1
ATOM 1317 C C . LEU A 1 169 ? -1.685 -6.866 -16.384 1.00 88.00 169 LEU A C 1
ATOM 1319 O O . LEU A 1 169 ? -1.414 -8.040 -16.135 1.00 88.00 169 LEU A O 1
ATOM 1323 N N . GLY A 1 170 ? -2.015 -6.465 -17.615 1.00 84.56 170 GLY A N 1
ATOM 1324 C CA . GLY A 1 170 ? -2.031 -7.348 -18.780 1.00 84.56 170 GLY A CA 1
ATOM 1325 C C . GLY A 1 170 ? -0.670 -7.982 -19.092 1.00 84.56 170 GLY A C 1
ATOM 1326 O O . GLY A 1 170 ? -0.630 -9.148 -19.490 1.00 84.56 170 GLY A O 1
ATOM 1327 N N . TYR A 1 171 ? 0.439 -7.266 -18.873 1.00 79.31 171 TYR A N 1
ATOM 1328 C CA . TYR A 1 171 ? 1.789 -7.819 -19.043 1.00 79.31 171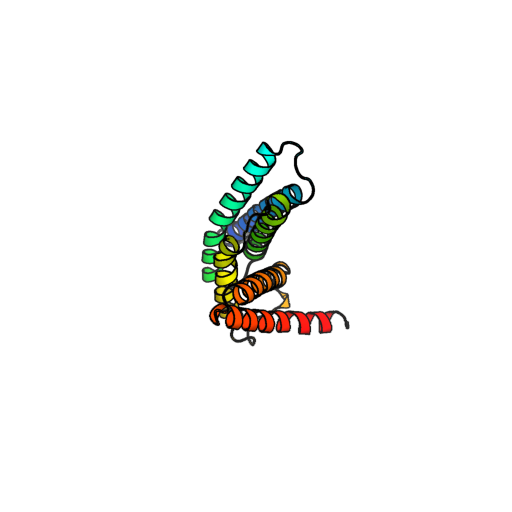 TYR A CA 1
ATOM 1329 C C . TYR A 1 171 ? 2.098 -8.906 -18.011 1.00 79.31 171 TYR A C 1
ATOM 1331 O O . TYR A 1 171 ? 2.644 -9.951 -18.368 1.00 79.31 171 TYR A O 1
ATOM 1339 N N . PHE A 1 172 ? 1.668 -8.719 -16.759 1.00 77.12 172 PHE A N 1
ATOM 1340 C CA . PHE A 1 172 ? 1.785 -9.752 -15.730 1.00 77.12 172 PHE A CA 1
ATOM 1341 C C . PHE A 1 172 ? 0.922 -10.979 -16.067 1.00 77.12 172 PHE A C 1
ATOM 1343 O O . PHE A 1 172 ? 1.436 -12.095 -16.072 1.00 77.12 172 PHE A O 1
ATOM 1350 N N . ASN A 1 173 ? -0.349 -10.796 -16.443 1.00 74.19 173 ASN A N 1
ATOM 1351 C CA . ASN A 1 173 ? -1.263 -11.911 -16.732 1.00 74.19 173 ASN A CA 1
ATOM 1352 C C . ASN A 1 173 ? -0.784 -12.811 -17.888 1.00 74.19 173 ASN A C 1
ATOM 1354 O O . ASN A 1 173 ? -0.795 -14.036 -17.769 1.00 74.19 173 ASN A O 1
ATOM 1358 N N . LYS A 1 174 ? -0.306 -12.218 -18.994 1.00 66.00 174 LYS A N 1
ATOM 1359 C CA . LYS A 1 174 ? 0.220 -12.978 -20.144 1.00 66.00 174 LYS A CA 1
ATOM 1360 C C . LYS A 1 174 ? 1.361 -13.915 -19.746 1.00 66.00 174 LYS A C 1
ATOM 1362 O O . LYS A 1 174 ? 1.439 -15.025 -20.258 1.00 66.00 174 LYS A O 1
ATOM 1367 N N . ARG A 1 175 ? 2.222 -13.501 -18.814 1.00 64.69 175 ARG A N 1
ATOM 1368 C CA . ARG A 1 175 ? 3.343 -14.324 -18.347 1.00 64.69 175 ARG A CA 1
ATOM 1369 C C . ARG A 1 175 ? 2.906 -15.426 -17.380 1.00 64.69 175 ARG A C 1
ATOM 1371 O O . ARG A 1 175 ? 3.444 -16.525 -17.451 1.00 64.69 175 ARG A O 1
ATOM 1378 N N . TRP A 1 176 ? 1.949 -15.159 -16.493 1.00 61.19 176 TRP A N 1
ATOM 1379 C CA . TRP A 1 176 ? 1.466 -16.167 -15.538 1.00 61.19 176 TRP A CA 1
ATOM 1380 C C . TRP A 1 176 ? 0.767 -17.324 -16.259 1.00 61.19 176 TRP A C 1
ATOM 1382 O O . TRP A 1 176 ? 0.935 -18.476 -15.874 1.00 61.19 176 TRP A O 1
ATOM 1392 N N . LEU A 1 177 ? 0.083 -17.032 -17.370 1.00 60.28 177 LEU A N 1
ATOM 1393 C CA . LEU A 1 177 ? -0.457 -18.058 -18.263 1.00 60.28 177 LEU A CA 1
ATOM 1394 C C . LEU A 1 177 ? 0.643 -18.910 -18.918 1.00 60.28 177 LEU A C 1
ATOM 1396 O O . LEU A 1 177 ? 0.474 -20.116 -19.034 1.00 60.28 177 LEU A O 1
ATOM 1400 N N . VAL A 1 178 ? 1.783 -18.320 -19.298 1.00 58.59 178 VAL A N 1
ATOM 1401 C CA . VAL A 1 178 ? 2.924 -19.059 -19.877 1.00 58.59 178 VAL A CA 1
ATOM 1402 C C . VAL A 1 178 ? 3.637 -19.930 -18.833 1.00 58.59 178 VAL A C 1
ATOM 1404 O O . VAL A 1 178 ? 4.051 -21.037 -19.157 1.00 58.59 178 VAL A O 1
ATOM 1407 N N . ALA A 1 179 ? 3.737 -19.478 -17.579 1.00 56.03 179 ALA A N 1
ATOM 1408 C CA . ALA A 1 179 ? 4.348 -20.244 -16.485 1.00 56.03 179 ALA A CA 1
ATOM 1409 C C . ALA A 1 179 ? 3.474 -21.405 -15.967 1.00 56.03 179 ALA A C 1
ATOM 1411 O O . ALA A 1 179 ? 3.992 -22.325 -15.348 1.00 56.03 179 ALA A O 1
ATOM 1412 N N . GLY A 1 180 ? 2.158 -21.374 -16.208 1.00 5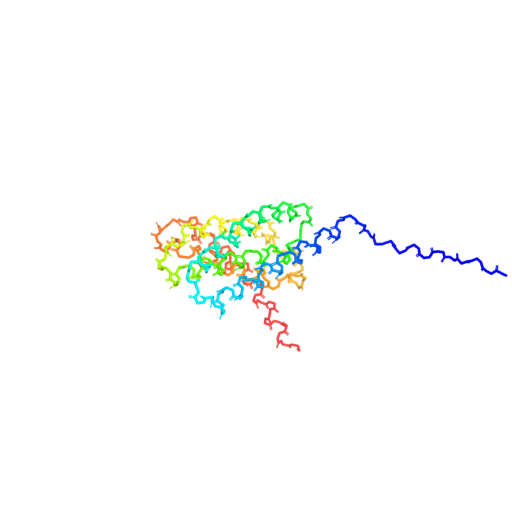4.62 180 GLY A N 1
ATOM 1413 C CA . GLY A 1 180 ? 1.236 -22.470 -15.876 1.00 54.62 180 GLY A CA 1
ATOM 1414 C C . GLY A 1 180 ? 1.141 -23.567 -16.943 1.00 54.62 180 GLY A C 1
ATOM 1415 O O . GLY A 1 180 ? 0.364 -24.503 -16.774 1.00 54.62 180 GLY A O 1
ATOM 1416 N N . MET A 1 181 ? 1.886 -23.437 -18.046 1.00 50.41 181 MET A N 1
ATOM 1417 C CA . MET A 1 181 ? 1.929 -24.400 -19.157 1.00 50.41 181 MET A CA 1
ATOM 1418 C C . MET A 1 181 ? 3.239 -25.211 -19.211 1.00 50.41 181 MET A C 1
ATOM 1420 O O . MET A 1 181 ? 3.487 -25.879 -20.214 1.00 50.41 181 MET A O 1
ATOM 1424 N N . SER A 1 182 ? 4.071 -25.154 -18.164 1.00 42.50 182 SER A N 1
ATOM 1425 C CA . SER A 1 182 ? 5.323 -25.920 -18.031 1.00 42.50 182 SER A CA 1
ATOM 1426 C C . SER A 1 182 ? 5.250 -26.959 -16.924 1.00 42.50 182 SER A C 1
ATOM 1428 O O . SER A 1 182 ? 4.859 -26.548 -15.808 1.00 42.50 182 SER A O 1
#

Foldseek 3Di:
DDDDDPPPPPPVPDLPVVLVVLQVVLVVLLVLLCCLQPVNDPPPVVSVVSLVVSLVVLVVVQVVLVVSCVVVLADHPSNLSSLVSNLSSLVSCCVPVVDPCLVVCQVSLVVLLVVCCVNCVVVPPDPCVPHDPSNLVSLVSSLVSLVVVCVVPVDVVSVVSNVSSVVVNVSVVVVVVVVVVD

Radius of gyration: 19.67 Å; chains: 1; bounding box: 73×39×46 Å

pLDDT: mean 81.58, std 15.78, range [39.84, 96.75]

Sequence (182 aa):
MPTPTELTLATSYSVRVGQFARECQVSNLIALVIRHVFDPSPDSRFQAEEALQLERTLSALYPVLMDEQVKFGKYCAALGMCTNALFMLLNDAEKRDGKDVLSAMEPLSTQIVVFSSRLFGDGEGLEYGTLSPYIPLSLYQAAVVQSRLYRRTGERCYGEALLTLKRLLGYFNKRWLVAGMS

Secondary structure (DSSP, 8-state):
-PPP---------SHHHHHHHHHHHHHHHHHHHHHHHHS--S-HHHHHHHHHHHHHHHHHHHHHHHHHHHHH-S--HHHHHHHHHHHHHHHHHHHHH----HHHHHHHHHHHHHHHHHHHTTSSS--TTSS-THHHHHHHHHHHHHHHHHHHH--HHHHHHHHHHHHHHHHHHHHHHHHTT-